Protein AF-A0A520KF64-F1 (afdb_monomer)

Secondary structure (DSSP, 8-state):
-PPPHHHHHHHHHHHHHHHHHHHHHHHTTGGGG--HHHHHHHHHHHHHHHHHHHHHHHT-TTHHHHHHHHHHHHHHHHHHH-TTS-HHHHHHHHHHHHHHHHHHIIIIIHHHTT---

Sequence (117 aa):
MKRPRELYLIILLQVIFVVYDLFNPFLLGRYIYYTEWDFLMAYLLAFLDFILIIGFLRGSRWAWFFGIVYSGINIINYVFSYISNPILLYLILFIMRLIVILWLRGESVRRYFQIIP

Solvent-accessible surface area (backbone atoms only — not comparable to full-atom values): 6721 Å² total; per-residue (Å²): 133,83,78,62,70,63,57,54,51,56,52,50,51,49,53,53,51,52,53,46,60,72,44,42,39,63,77,70,66,49,49,83,82,54,53,74,66,55,52,51,51,52,52,53,50,52,52,54,49,51,54,36,51,51,24,59,76,67,64,42,8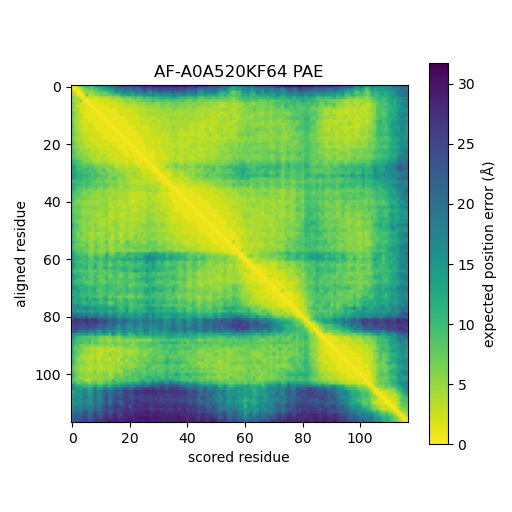6,58,28,50,59,55,44,52,55,49,45,50,52,49,50,50,52,46,59,75,72,34,92,83,63,67,69,64,60,55,51,50,53,45,52,53,47,48,51,52,36,54,60,48,38,67,57,55,44,44,66,68,6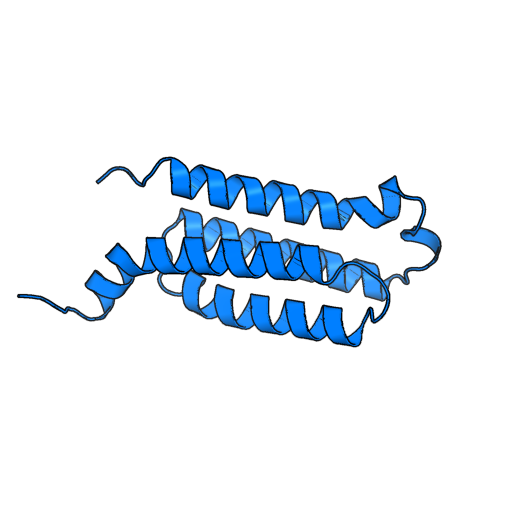5,61,75,69,132

Nearest PDB structures (foldseek):
  6zif-assembly1_C  TM=5.638E-01  e=2.725E+00  Methylocystis sp. ATCC 49242
  3lmf-assembly1_A  TM=6.154E-01  e=4.121E+00  Nitrosospira multiformis ATCC 25196
  5fig-assembly2_F-2  TM=5.442E-01  e=1.998E+00  Bacillus subtilis
  5fig-assembly1_C  TM=5.260E-01  e=2.588E+00  Bacillus subtilis
  8r4m-assembly1_B  TM=4.458E-01  e=4.570E+00  Methylosinus trichosporium OB3b

Structure (mmCIF, N/CA/C/O backbone):
data_AF-A0A520KF64-F1
#
_entry.id   AF-A0A520KF64-F1
#
loop_
_atom_site.group_PDB
_atom_site.id
_atom_site.type_symbol
_atom_site.label_atom_id
_atom_site.label_alt_id
_atom_site.label_comp_id
_atom_site.label_asym_id
_atom_site.label_entity_id
_atom_site.label_seq_id
_atom_site.pdbx_PDB_ins_code
_atom_site.Cartn_x
_atom_site.Cartn_y
_atom_site.Cartn_z
_atom_site.occupancy
_atom_site.B_iso_or_equiv
_atom_site.auth_seq_id
_atom_site.auth_comp_id
_atom_site.auth_asym_id
_atom_site.auth_atom_id
_atom_site.pdbx_PDB_model_num
ATOM 1 N N . MET A 1 1 ? -21.956 -0.788 15.961 1.00 48.75 1 MET A N 1
ATOM 2 C CA . MET A 1 1 ? -21.693 0.561 15.411 1.00 48.75 1 MET A CA 1
ATOM 3 C C . MET A 1 1 ? -21.308 0.438 13.940 1.00 48.75 1 MET A C 1
ATOM 5 O O . MET A 1 1 ? -20.581 -0.489 13.601 1.00 48.75 1 MET A O 1
ATOM 9 N N . LYS A 1 2 ? -21.835 1.300 13.056 1.00 55.16 2 LYS A N 1
ATOM 10 C CA . LYS A 1 2 ? -21.433 1.342 11.637 1.00 55.16 2 LYS A CA 1
ATOM 11 C C . LYS A 1 2 ? -20.009 1.897 11.558 1.00 55.16 2 LYS A C 1
ATOM 13 O O . LYS A 1 2 ? -19.727 2.902 12.199 1.00 55.16 2 LYS A O 1
ATOM 18 N N . ARG A 1 3 ? -19.120 1.243 10.806 1.00 63.34 3 ARG A N 1
ATOM 19 C CA . ARG A 1 3 ? -17.761 1.762 10.602 1.00 63.34 3 ARG A CA 1
ATOM 20 C C . ARG A 1 3 ? -17.815 3.099 9.845 1.00 63.34 3 ARG A C 1
ATOM 22 O O . ARG A 1 3 ? -18.669 3.222 8.962 1.00 63.34 3 ARG A O 1
ATOM 29 N N . PRO A 1 4 ? -16.934 4.059 10.172 1.00 71.25 4 PRO A N 1
ATOM 30 C CA . PRO A 1 4 ? -16.891 5.363 9.513 1.00 71.25 4 PRO A CA 1
ATOM 31 C C . PRO A 1 4 ? -16.725 5.195 7.997 1.00 71.25 4 PRO A C 1
ATOM 33 O O . PRO A 1 4 ? -15.934 4.364 7.542 1.00 71.25 4 PRO A O 1
ATOM 36 N N . ARG A 1 5 ? -17.500 5.947 7.204 1.00 77.50 5 ARG A N 1
ATOM 37 C CA . ARG A 1 5 ? -17.453 5.898 5.726 1.00 77.50 5 ARG A CA 1
ATOM 38 C C . ARG A 1 5 ? -16.065 6.273 5.209 1.00 77.50 5 ARG A C 1
ATOM 40 O O . ARG A 1 5 ? -15.604 5.754 4.198 1.00 77.50 5 ARG A O 1
ATOM 47 N N . GLU A 1 6 ? -15.387 7.118 5.963 1.00 78.19 6 GLU A N 1
ATOM 48 C CA . GLU A 1 6 ? -14.044 7.604 5.728 1.00 78.19 6 GLU A CA 1
ATOM 49 C C . GLU A 1 6 ? -13.020 6.457 5.774 1.00 78.19 6 GLU A C 1
ATOM 51 O O . GLU A 1 6 ? -12.097 6.432 4.966 1.00 78.19 6 GLU A O 1
ATOM 56 N N . LEU A 1 7 ? -13.198 5.451 6.645 1.00 75.31 7 LEU A N 1
ATOM 57 C CA . LEU A 1 7 ? -12.300 4.287 6.712 1.00 75.31 7 LEU A CA 1
ATOM 58 C C . LEU A 1 7 ? -12.350 3.479 5.413 1.00 75.31 7 LEU A C 1
ATOM 60 O O . LEU A 1 7 ? -11.312 3.070 4.899 1.00 75.31 7 LEU A O 1
ATOM 64 N N . TYR A 1 8 ? -13.549 3.278 4.864 1.00 78.50 8 TYR A N 1
ATOM 65 C CA . TYR A 1 8 ? -13.711 2.597 3.581 1.00 78.50 8 TYR A CA 1
ATOM 66 C C . TYR A 1 8 ? -13.096 3.392 2.434 1.00 78.50 8 TYR A C 1
ATOM 68 O O . TYR A 1 8 ? -12.479 2.791 1.561 1.00 78.50 8 TYR A O 1
ATOM 76 N N . LEU A 1 9 ? -13.209 4.723 2.460 1.00 82.75 9 LEU A N 1
ATOM 77 C CA . LEU A 1 9 ? -12.576 5.589 1.468 1.00 82.75 9 LEU A CA 1
ATOM 78 C C . LEU A 1 9 ? -11.047 5.451 1.501 1.00 82.75 9 LEU A C 1
ATOM 80 O O . LEU A 1 9 ? -10.427 5.269 0.458 1.00 82.75 9 LEU A O 1
ATOM 84 N N . ILE A 1 10 ? -10.438 5.471 2.690 1.00 81.88 10 ILE A N 1
ATOM 85 C CA . ILE A 1 10 ? -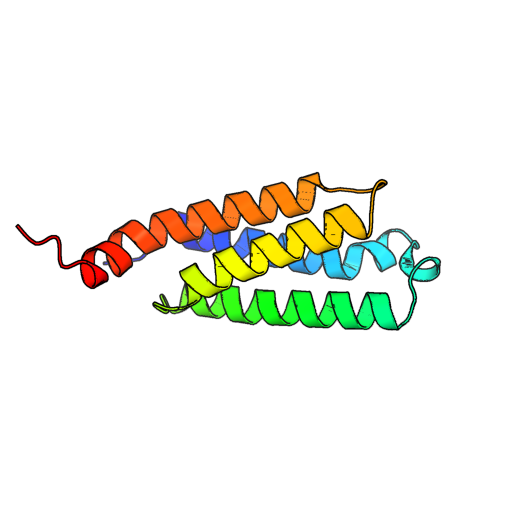8.983 5.319 2.836 1.00 81.88 10 ILE A CA 1
ATOM 86 C C . ILE A 1 10 ? -8.522 3.926 2.391 1.00 81.88 10 ILE A C 1
ATOM 88 O O . ILE A 1 10 ? -7.484 3.805 1.741 1.00 81.88 10 ILE A O 1
ATOM 92 N N . ILE A 1 11 ? -9.284 2.874 2.704 1.00 79.69 11 ILE A N 1
ATOM 93 C CA . ILE A 1 11 ? -8.982 1.515 2.237 1.00 79.69 11 ILE A CA 1
ATOM 94 C C . ILE A 1 11 ? -9.111 1.422 0.708 1.00 79.69 11 ILE A C 1
ATOM 96 O O . ILE A 1 11 ? -8.246 0.841 0.059 1.00 79.69 11 ILE A O 1
ATOM 100 N N . LEU A 1 12 ? -10.146 2.025 0.118 1.00 83.81 12 LEU A N 1
ATOM 101 C CA . LEU A 1 12 ? -10.347 2.046 -1.333 1.00 83.81 12 LEU A CA 1
ATOM 102 C C . LEU A 1 12 ? -9.199 2.762 -2.054 1.00 83.81 12 LEU A C 1
ATOM 104 O O . LEU A 1 12 ? -8.688 2.261 -3.051 1.00 83.81 12 LEU A O 1
ATOM 108 N N . LEU A 1 13 ? -8.760 3.905 -1.529 1.00 84.62 13 LEU A N 1
ATOM 109 C CA . LEU A 1 13 ? -7.621 4.636 -2.076 1.00 84.62 13 LEU A CA 1
ATOM 110 C C . LEU A 1 13 ? -6.332 3.800 -2.027 1.00 84.62 13 LEU A C 1
ATOM 112 O O . LEU A 1 13 ? -5.567 3.824 -2.985 1.00 84.62 13 LEU A O 1
ATOM 116 N N . GLN A 1 14 ? -6.109 3.006 -0.972 1.00 81.25 14 GLN A N 1
ATOM 117 C CA . GLN A 1 14 ? -4.964 2.086 -0.921 1.00 81.25 14 GLN A CA 1
ATOM 118 C C . GLN A 1 14 ? -5.022 1.035 -2.031 1.00 81.25 14 GLN A C 1
ATOM 120 O O . GLN A 1 14 ? -4.003 0.781 -2.663 1.00 81.25 14 GLN A O 1
ATOM 125 N N . VAL A 1 15 ? -6.203 0.467 -2.311 1.00 83.00 15 VAL A N 1
ATOM 126 C CA . VAL A 1 15 ? -6.383 -0.466 -3.437 1.00 83.00 15 VAL A CA 1
ATOM 127 C C . VAL A 1 15 ? -6.017 0.211 -4.756 1.00 83.00 15 VAL A C 1
ATOM 129 O O . VAL A 1 15 ? -5.264 -0.357 -5.540 1.00 83.00 15 VAL A O 1
ATOM 132 N N . ILE A 1 16 ? -6.503 1.435 -4.989 1.00 86.25 16 ILE A N 1
ATOM 133 C CA . ILE A 1 16 ? -6.213 2.193 -6.216 1.00 86.25 16 ILE A CA 1
ATOM 134 C C . ILE A 1 16 ? -4.707 2.420 -6.374 1.00 86.25 16 ILE A C 1
ATOM 136 O O . ILE A 1 16 ? -4.177 2.204 -7.460 1.00 86.25 16 ILE A O 1
ATOM 140 N N . PHE A 1 17 ? -4.009 2.812 -5.307 1.00 82.00 17 PHE A N 1
ATOM 141 C CA . PHE A 1 17 ? -2.565 3.041 -5.354 1.00 82.00 17 PHE A CA 1
ATOM 142 C C . PHE A 1 17 ? -1.763 1.758 -5.588 1.00 82.00 17 PHE A C 1
ATOM 144 O O . PHE A 1 17 ? -0.840 1.784 -6.394 1.00 82.00 17 PHE A O 1
ATOM 151 N N . VAL A 1 18 ? -2.126 0.643 -4.945 1.00 80.00 18 VAL A N 1
ATOM 152 C CA . VAL A 1 18 ? -1.468 -0.660 -5.167 1.00 80.00 18 VAL A CA 1
ATOM 153 C C . VAL A 1 18 ? -1.669 -1.129 -6.609 1.00 80.00 18 VAL A C 1
ATOM 155 O O . VAL A 1 18 ? -0.722 -1.567 -7.253 1.00 80.00 18 VAL A O 1
ATOM 158 N N . VAL A 1 19 ? -2.886 -0.993 -7.145 1.00 84.62 19 VAL A N 1
ATOM 159 C CA . VAL A 1 19 ? -3.176 -1.324 -8.549 1.00 84.62 19 VAL A CA 1
ATOM 160 C C . VAL A 1 19 ? -2.387 -0.414 -9.486 1.00 84.62 19 VAL A C 1
ATOM 162 O O . VAL A 1 19 ? -1.752 -0.903 -10.414 1.00 84.62 19 VAL A O 1
ATOM 165 N N . TYR A 1 20 ? -2.390 0.898 -9.244 1.00 83.88 20 TYR A N 1
ATOM 166 C CA . TYR A 1 20 ? -1.619 1.841 -10.048 1.00 83.88 20 TYR A CA 1
ATOM 167 C C . TYR A 1 20 ? -0.136 1.472 -10.077 1.00 83.88 20 TYR A C 1
ATOM 169 O O . TYR A 1 20 ? 0.442 1.432 -11.158 1.00 83.88 20 TYR A O 1
ATOM 177 N N . ASP A 1 21 ? 0.458 1.160 -8.926 1.00 78.31 21 ASP A N 1
ATOM 178 C CA . ASP A 1 21 ? 1.870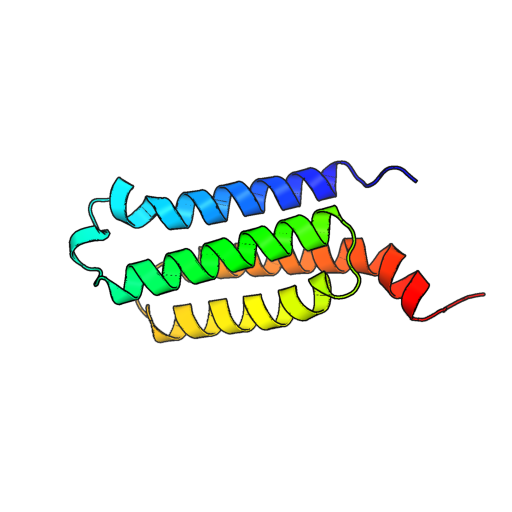 0.791 -8.826 1.00 78.31 21 ASP A CA 1
ATOM 179 C C . ASP A 1 21 ? 2.200 -0.467 -9.641 1.00 78.31 21 ASP A C 1
ATOM 181 O O . ASP A 1 21 ? 3.168 -0.486 -10.398 1.00 78.31 21 ASP A O 1
ATOM 185 N N . LEU A 1 22 ? 1.322 -1.474 -9.587 1.00 80.62 22 LEU A N 1
ATOM 186 C CA . LEU A 1 22 ? 1.453 -2.714 -10.356 1.00 80.62 22 LEU A CA 1
ATOM 187 C C . LEU A 1 22 ? 1.486 -2.471 -11.871 1.00 80.62 22 LEU A C 1
ATOM 189 O O . LEU A 1 22 ? 2.224 -3.128 -12.604 1.00 80.62 22 LEU A O 1
ATOM 193 N N . PHE A 1 23 ? 0.660 -1.535 -12.347 1.00 84.06 23 PHE A N 1
ATOM 194 C CA . PHE A 1 23 ? 0.509 -1.247 -13.772 1.00 84.06 23 PHE A CA 1
ATOM 195 C C . PHE A 1 23 ? 1.426 -0.123 -14.268 1.00 84.06 23 PHE A C 1
ATOM 197 O O . PHE A 1 23 ? 1.632 -0.000 -15.475 1.00 84.06 23 PHE A O 1
ATOM 204 N N . ASN A 1 24 ? 2.011 0.678 -13.376 1.00 82.12 24 ASN A N 1
ATOM 205 C CA . ASN A 1 24 ? 2.838 1.833 -13.723 1.00 82.12 24 ASN A CA 1
ATOM 206 C C . ASN A 1 24 ? 3.997 1.481 -14.684 1.00 82.12 24 ASN A C 1
ATOM 208 O O . ASN A 1 24 ? 4.110 2.148 -15.721 1.00 82.12 24 ASN A O 1
ATOM 212 N N . PRO A 1 25 ? 4.784 0.404 -14.462 1.00 79.00 25 PRO A N 1
ATOM 213 C CA . PRO A 1 25 ? 5.847 0.013 -15.390 1.00 79.00 25 PRO A CA 1
ATOM 214 C C . PRO A 1 25 ? 5.350 -0.261 -16.815 1.00 79.00 25 PRO A C 1
ATOM 216 O O . PRO A 1 25 ? 6.058 0.028 -17.780 1.00 79.00 25 PRO A O 1
ATOM 219 N N . PHE A 1 26 ? 4.129 -0.780 -16.964 1.00 84.56 26 PHE A N 1
ATOM 220 C CA . PHE A 1 26 ? 3.516 -1.067 -18.262 1.00 84.56 26 PHE A CA 1
ATOM 221 C C . PHE A 1 26 ? 2.968 0.203 -18.917 1.00 84.56 26 PHE A C 1
ATOM 223 O O . PHE A 1 26 ? 3.234 0.452 -20.090 1.00 84.56 26 PHE A O 1
ATOM 230 N N . LEU A 1 27 ? 2.266 1.042 -18.148 1.00 84.94 27 LEU A N 1
ATOM 231 C CA . LEU A 1 27 ? 1.679 2.299 -18.625 1.00 84.94 27 LEU A CA 1
ATOM 232 C C . LEU A 1 27 ? 2.739 3.290 -19.121 1.00 84.94 27 LEU A C 1
ATOM 234 O O . LEU A 1 27 ? 2.495 4.025 -20.075 1.00 84.94 27 LEU A O 1
ATOM 238 N N . LEU A 1 28 ? 3.913 3.309 -18.484 1.00 83.44 28 LEU A N 1
ATOM 239 C CA . LEU A 1 28 ? 5.023 4.191 -18.851 1.00 83.44 28 LEU A CA 1
ATOM 240 C C . LEU A 1 28 ? 6.040 3.542 -19.801 1.00 83.44 28 LEU A C 1
ATOM 242 O O . LEU A 1 28 ? 7.065 4.158 -20.091 1.00 83.44 28 LEU A O 1
ATOM 246 N N . GLY A 1 29 ? 5.812 2.299 -20.243 1.00 79.69 29 GLY A N 1
ATOM 247 C CA . GLY A 1 29 ? 6.755 1.561 -21.093 1.00 79.69 29 GLY A CA 1
ATOM 248 C C . GLY A 1 29 ? 8.102 1.259 -20.422 1.00 79.69 29 GLY A C 1
ATOM 249 O O . GLY A 1 29 ? 9.072 0.937 -21.100 1.00 79.69 29 GLY A O 1
ATOM 250 N N . ARG A 1 30 ? 8.185 1.370 -19.090 1.00 80.56 30 ARG A N 1
ATOM 251 C CA . ARG A 1 30 ? 9.411 1.149 -18.307 1.00 80.56 30 ARG A CA 1
ATOM 252 C C . ARG A 1 30 ? 9.660 -0.321 -17.982 1.00 80.56 30 ARG A C 1
ATOM 254 O O . ARG A 1 30 ? 10.740 -0.634 -17.501 1.00 80.56 30 ARG A O 1
ATOM 261 N N . TYR A 1 31 ? 8.706 -1.211 -18.258 1.00 78.81 31 TYR A N 1
ATOM 262 C CA . TYR A 1 31 ? 8.795 -2.654 -17.997 1.00 78.81 31 TYR A CA 1
ATOM 263 C C . TYR A 1 31 ? 10.072 -3.309 -18.560 1.00 78.81 31 TYR A C 1
ATOM 265 O O . TYR A 1 31 ? 10.552 -4.281 -17.993 1.00 78.81 31 TYR A O 1
ATOM 273 N N . ILE A 1 32 ? 10.656 -2.746 -19.624 1.00 81.94 32 ILE A N 1
ATOM 274 C CA . ILE A 1 32 ? 11.918 -3.200 -20.234 1.00 81.94 32 ILE A CA 1
ATOM 275 C C . ILE A 1 32 ? 13.139 -3.104 -19.307 1.00 81.94 32 ILE A C 1
ATOM 277 O O . ILE A 1 32 ? 14.141 -3.767 -19.553 1.00 81.94 32 ILE A O 1
ATOM 281 N N . TYR A 1 33 ? 13.073 -2.273 -18.265 1.00 79.31 33 TYR A N 1
ATOM 282 C CA . TYR A 1 33 ? 14.151 -2.095 -17.290 1.00 79.31 33 TYR A CA 1
ATOM 283 C C . TYR A 1 33 ? 14.031 -3.033 -16.082 1.00 79.31 33 TYR A C 1
ATOM 285 O O . TYR A 1 33 ? 14.868 -2.966 -15.187 1.00 79.31 33 TYR A O 1
ATOM 293 N N . TYR A 1 34 ? 12.997 -3.877 -16.042 1.00 79.00 34 TYR A N 1
ATOM 294 C CA . TYR A 1 34 ? 12.713 -4.783 -14.933 1.00 79.00 34 TYR A CA 1
ATOM 295 C C . TYR A 1 34 ? 12.984 -6.229 -15.345 1.00 79.00 34 TYR A C 1
ATOM 297 O O . TYR A 1 34 ? 12.705 -6.644 -16.470 1.00 79.00 34 TYR A O 1
ATOM 305 N N . THR A 1 35 ? 13.514 -7.007 -14.411 1.00 84.12 35 THR A N 1
ATOM 306 C CA . THR A 1 35 ? 13.725 -8.446 -14.555 1.00 84.12 35 THR A CA 1
ATOM 307 C C . THR A 1 35 ? 12.494 -9.238 -14.112 1.00 84.12 35 THR A C 1
ATOM 309 O O . THR A 1 35 ? 11.611 -8.731 -13.419 1.00 84.12 35 THR A O 1
ATOM 312 N N . GLU A 1 36 ? 12.442 -10.523 -14.468 1.00 80.50 36 GLU A N 1
ATOM 313 C CA . GLU A 1 36 ? 11.390 -11.443 -14.009 1.00 80.50 36 GLU A CA 1
ATOM 314 C C . GLU A 1 36 ? 11.283 -11.495 -12.475 1.00 80.50 36 GLU A C 1
ATOM 316 O O . GLU A 1 36 ? 10.183 -11.576 -11.928 1.00 80.50 36 GLU A O 1
ATOM 321 N N . TRP A 1 37 ? 12.418 -11.388 -11.777 1.00 76.38 37 TRP A N 1
ATOM 322 C CA . TRP A 1 37 ? 12.473 -11.366 -10.316 1.00 76.38 37 TRP A CA 1
ATOM 323 C C . TRP A 1 37 ? 11.868 -10.094 -9.721 1.00 76.38 37 TRP A C 1
ATOM 325 O O . TRP A 1 37 ? 11.200 -10.172 -8.689 1.00 76.38 37 TRP A O 1
ATOM 335 N N . ASP A 1 38 ? 12.032 -8.951 -10.391 1.00 76.31 38 ASP A N 1
ATOM 336 C CA . ASP A 1 38 ? 11.422 -7.688 -9.966 1.00 76.31 38 ASP A CA 1
ATOM 337 C C . ASP A 1 38 ? 9.894 -7.769 -10.058 1.00 76.31 38 ASP A C 1
ATOM 339 O O . ASP A 1 38 ? 9.188 -7.389 -9.123 1.00 76.31 38 ASP A O 1
ATOM 343 N N . PHE A 1 39 ? 9.373 -8.349 -11.146 1.00 77.62 39 PHE A N 1
ATOM 344 C CA . PHE A 1 39 ? 7.937 -8.590 -11.297 1.00 77.62 39 PHE A CA 1
ATOM 345 C C . PHE A 1 39 ? 7.407 -9.593 -10.274 1.00 77.62 39 PHE A C 1
ATOM 347 O O . PHE A 1 39 ? 6.366 -9.348 -9.665 1.00 77.62 39 PHE A O 1
ATOM 354 N N . LEU A 1 40 ? 8.117 -10.701 -10.043 1.00 80.19 40 LEU A N 1
ATOM 355 C CA . LEU A 1 40 ? 7.718 -11.696 -9.047 1.00 80.19 40 LEU A CA 1
ATOM 356 C C . LEU A 1 40 ? 7.621 -11.076 -7.648 1.00 80.19 40 LEU A C 1
ATOM 358 O O . LEU A 1 40 ? 6.636 -11.302 -6.941 1.00 80.19 40 LEU A O 1
ATOM 362 N N . MET A 1 41 ? 8.615 -10.272 -7.264 1.00 76.25 41 MET A N 1
ATOM 363 C CA . MET A 1 41 ? 8.618 -9.588 -5.976 1.00 76.25 41 MET A CA 1
ATOM 364 C C . MET A 1 41 ? 7.490 -8.551 -5.895 1.00 76.25 41 MET A C 1
ATOM 366 O O . MET A 1 41 ? 6.756 -8.535 -4.908 1.00 76.25 41 MET A O 1
ATOM 370 N N . ALA A 1 42 ? 7.278 -7.747 -6.942 1.00 74.50 42 ALA A N 1
ATOM 371 C CA . ALA A 1 42 ? 6.182 -6.779 -6.996 1.00 74.50 42 ALA A CA 1
ATOM 372 C C . ALA A 1 42 ? 4.799 -7.449 -6.870 1.00 74.50 42 ALA A C 1
ATOM 374 O O . ALA A 1 42 ? 3.950 -6.977 -6.112 1.00 74.50 42 ALA A O 1
ATOM 375 N N . TYR A 1 43 ? 4.573 -8.583 -7.543 1.00 78.75 43 TYR A N 1
ATOM 376 C CA . TYR A 1 43 ? 3.319 -9.337 -7.438 1.00 78.75 43 TYR A CA 1
ATOM 377 C C . TYR A 1 43 ? 3.123 -9.969 -6.058 1.00 78.75 43 TYR A C 1
ATOM 379 O O . TYR A 1 43 ? 2.011 -9.940 -5.525 1.00 78.75 43 TYR A O 1
ATOM 387 N N . LEU A 1 44 ? 4.187 -10.506 -5.454 1.00 79.88 44 LEU A N 1
ATOM 388 C CA . LEU A 1 44 ? 4.138 -11.056 -4.100 1.00 79.88 44 LEU A CA 1
ATOM 389 C C . LEU A 1 44 ? 3.784 -9.972 -3.074 1.00 79.88 44 LEU A C 1
ATOM 391 O O . LEU A 1 44 ? 2.934 -10.188 -2.208 1.00 79.88 44 LEU A O 1
ATOM 395 N N . LEU A 1 45 ? 4.398 -8.795 -3.200 1.00 77.25 45 LEU A N 1
ATOM 396 C CA . LEU A 1 45 ? 4.115 -7.637 -2.360 1.00 77.25 45 LEU A CA 1
ATOM 397 C C . LEU A 1 45 ? 2.664 -7.161 -2.554 1.00 77.25 45 LEU A C 1
ATOM 399 O O . LEU A 1 45 ? 1.899 -7.056 -1.593 1.00 77.25 45 LEU A O 1
ATOM 403 N N . ALA A 1 46 ? 2.211 -6.987 -3.794 1.00 75.50 46 ALA A N 1
ATOM 404 C CA . ALA A 1 46 ? 0.822 -6.618 -4.058 1.00 75.50 46 ALA A CA 1
ATOM 405 C C . ALA A 1 46 ? -0.183 -7.635 -3.480 1.00 75.50 46 ALA A C 1
ATOM 407 O O . ALA A 1 46 ? -1.207 -7.251 -2.912 1.00 75.50 46 ALA A O 1
ATOM 408 N N . PHE A 1 47 ? 0.111 -8.935 -3.557 1.00 80.12 47 PHE A N 1
ATOM 409 C CA . PHE A 1 47 ? -0.727 -9.978 -2.966 1.00 80.12 47 PHE A CA 1
ATOM 410 C C . PHE A 1 47 ? -0.807 -9.877 -1.434 1.00 80.12 47 PHE A C 1
ATOM 412 O O . PHE A 1 47 ? -1.898 -9.956 -0.858 1.00 80.12 47 PHE A O 1
ATOM 419 N N . LEU A 1 48 ? 0.326 -9.651 -0.765 1.00 80.56 48 LEU A N 1
ATOM 420 C CA . LEU A 1 48 ? 0.370 -9.426 0.682 1.00 80.56 48 LEU A CA 1
ATOM 421 C C . LEU A 1 48 ? -0.408 -8.162 1.083 1.00 80.56 48 LEU A C 1
ATOM 423 O O . LEU A 1 48 ? -1.103 -8.161 2.104 1.00 80.56 48 LEU A O 1
ATOM 427 N N . ASP A 1 49 ? -0.385 -7.129 0.241 1.00 75.88 49 ASP A N 1
ATOM 428 C CA . ASP A 1 49 ? -1.196 -5.925 0.415 1.00 75.88 49 ASP A CA 1
ATOM 429 C C . ASP A 1 49 ? -2.693 -6.185 0.316 1.00 75.88 49 ASP A C 1
ATOM 431 O O . ASP A 1 49 ? -3.459 -5.705 1.157 1.00 75.88 49 ASP A O 1
ATOM 435 N N . PHE A 1 50 ? -3.126 -7.006 -0.637 1.00 78.06 50 PHE A N 1
ATOM 436 C CA . PHE A 1 50 ? -4.521 -7.433 -0.714 1.00 78.06 50 PHE A CA 1
ATOM 437 C C . PHE A 1 50 ? -4.956 -8.209 0.534 1.00 78.06 50 PHE A C 1
ATOM 439 O O . PHE A 1 50 ? -6.035 -7.945 1.075 1.00 78.06 50 PHE A O 1
ATOM 446 N N . ILE A 1 51 ? -4.117 -9.117 1.046 1.00 79.81 51 ILE A N 1
ATOM 447 C CA . ILE A 1 51 ? -4.395 -9.845 2.297 1.00 79.81 51 ILE A CA 1
ATOM 448 C C . ILE A 1 51 ? -4.547 -8.868 3.470 1.00 79.81 51 ILE A C 1
ATOM 450 O O . ILE A 1 51 ? -5.482 -8.996 4.269 1.00 79.81 51 ILE A O 1
ATOM 454 N N . LEU A 1 52 ? -3.669 -7.868 3.567 1.00 78.38 52 LEU A N 1
ATOM 455 C CA . LEU A 1 52 ? -3.716 -6.843 4.609 1.00 78.38 52 LEU A CA 1
ATOM 456 C C . LEU A 1 52 ? -4.973 -5.979 4.532 1.00 78.38 52 LEU A C 1
ATOM 458 O O . LEU A 1 52 ? -5.637 -5.772 5.549 1.00 78.38 52 LEU A O 1
ATOM 462 N N . ILE A 1 53 ? -5.344 -5.539 3.332 1.00 75.31 53 ILE A N 1
ATOM 463 C CA . ILE A 1 53 ? -6.567 -4.775 3.068 1.00 75.31 53 ILE A CA 1
ATOM 464 C C . ILE A 1 53 ? -7.807 -5.570 3.498 1.00 75.31 53 ILE A C 1
ATOM 466 O O . ILE A 1 53 ? -8.666 -5.042 4.209 1.00 75.31 53 ILE A O 1
ATOM 470 N N . ILE A 1 54 ? -7.879 -6.862 3.159 1.00 78.00 54 ILE A N 1
ATOM 471 C CA . ILE A 1 54 ? -8.951 -7.755 3.625 1.00 78.00 54 ILE A CA 1
ATOM 472 C C . ILE A 1 54 ? -8.921 -7.880 5.154 1.00 78.00 54 ILE A C 1
ATOM 474 O O . ILE A 1 54 ? -9.970 -7.844 5.802 1.00 78.00 54 ILE A O 1
ATOM 478 N N . GLY A 1 55 ? -7.733 -7.984 5.750 1.00 73.94 55 GLY A N 1
ATOM 479 C CA . GLY A 1 55 ? -7.536 -7.998 7.197 1.00 73.94 55 GLY A CA 1
ATOM 480 C C . GLY A 1 55 ? -8.094 -6.749 7.885 1.00 73.94 55 GLY A C 1
ATOM 481 O O . GLY A 1 55 ? -8.821 -6.871 8.877 1.00 73.94 55 GLY A O 1
ATOM 482 N N . PHE A 1 56 ? -7.839 -5.563 7.328 1.00 72.81 56 PHE A N 1
ATOM 483 C CA . PHE A 1 56 ? -8.392 -4.291 7.802 1.00 72.81 56 PHE A CA 1
ATOM 484 C C . PHE A 1 56 ? -9.913 -4.225 7.626 1.00 72.81 56 PHE A C 1
ATOM 486 O O . PHE A 1 56 ? -10.629 -3.854 8.559 1.00 72.81 56 PHE A O 1
ATOM 493 N N . LEU A 1 57 ? -10.438 -4.682 6.485 1.00 70.69 57 LEU A N 1
ATOM 494 C CA . LEU A 1 57 ? -11.880 -4.787 6.238 1.00 70.69 57 LEU A CA 1
ATOM 495 C C . LEU A 1 57 ? -12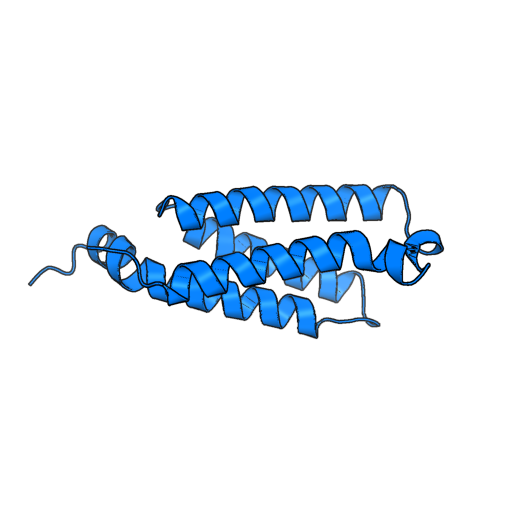.571 -5.805 7.150 1.00 70.69 57 LEU A C 1
ATOM 497 O O . LEU A 1 57 ? -13.745 -5.646 7.476 1.00 70.69 57 LEU A O 1
ATOM 501 N N . ARG A 1 58 ? -11.881 -6.830 7.637 1.00 72.44 58 ARG A N 1
ATOM 502 C CA . ARG A 1 58 ? -12.447 -7.770 8.616 1.00 72.44 58 ARG A CA 1
ATOM 503 C C . ARG A 1 58 ? -12.238 -7.324 10.062 1.00 72.44 58 ARG A C 1
ATOM 505 O O . ARG A 1 58 ? -12.873 -7.875 10.954 1.00 72.44 58 ARG A O 1
ATOM 512 N N . GLY A 1 59 ? -11.429 -6.290 10.299 1.00 66.50 59 GLY A N 1
ATOM 513 C CA . GLY A 1 59 ? -11.067 -5.848 11.647 1.00 66.50 59 GLY A CA 1
ATOM 514 C C . GLY A 1 59 ? -10.215 -6.884 12.386 1.00 66.50 59 GLY A C 1
ATOM 515 O O . GLY A 1 59 ? -10.336 -7.030 13.601 1.00 66.50 59 GLY A O 1
ATOM 516 N N . SER A 1 60 ? -9.397 -7.647 11.653 1.00 71.50 60 SER A N 1
ATOM 517 C CA . SER A 1 60 ? -8.538 -8.677 12.236 1.00 71.50 60 SER A CA 1
ATOM 518 C C . SER A 1 60 ? -7.515 -8.055 13.187 1.00 71.50 60 SER A C 1
ATOM 520 O O . SER A 1 60 ? -6.811 -7.108 12.836 1.00 71.50 60 SER A O 1
ATOM 522 N N . ARG A 1 61 ? -7.393 -8.639 14.386 1.00 68.12 61 ARG A N 1
ATOM 523 C CA . ARG A 1 61 ? -6.458 -8.192 15.433 1.00 68.12 61 ARG A CA 1
ATOM 524 C C . ARG A 1 61 ? -4.997 -8.270 15.010 1.00 68.12 61 ARG A C 1
ATOM 526 O O . ARG A 1 61 ? -4.186 -7.571 15.586 1.00 68.12 61 ARG A O 1
ATOM 533 N N . TRP A 1 62 ? -4.660 -9.098 14.031 1.00 69.56 62 TRP A N 1
ATOM 534 C CA . TRP A 1 62 ? -3.283 -9.250 13.561 1.00 69.56 62 TRP A CA 1
ATOM 535 C C . TRP A 1 62 ? -2.973 -8.348 12.365 1.00 69.56 62 TRP A C 1
ATOM 537 O O . TRP A 1 62 ? -1.811 -8.043 12.117 1.00 69.56 62 TRP A O 1
ATOM 547 N N . ALA A 1 63 ? -3.997 -7.850 11.663 1.00 70.50 63 ALA A N 1
ATOM 548 C CA . ALA A 1 63 ? -3.812 -7.047 10.457 1.00 70.50 63 ALA A CA 1
ATOM 549 C C . ALA A 1 63 ? -3.057 -5.737 10.720 1.00 70.50 63 ALA A C 1
ATOM 551 O O . ALA A 1 63 ? -2.297 -5.298 9.866 1.00 70.50 63 ALA A O 1
ATOM 552 N N . TRP A 1 64 ? -3.201 -5.127 11.904 1.00 68.75 64 TRP A N 1
ATOM 553 C CA . TRP A 1 64 ? -2.427 -3.928 12.240 1.00 68.75 64 TRP A CA 1
ATOM 554 C C . TRP A 1 64 ? -0.941 -4.237 12.447 1.00 68.75 64 TRP A C 1
ATOM 556 O O . TRP A 1 64 ? -0.104 -3.518 11.914 1.00 68.75 64 TRP A O 1
ATOM 566 N N . PHE A 1 65 ? -0.609 -5.314 13.166 1.00 69.81 65 PHE A N 1
ATOM 567 C CA . PHE A 1 65 ? 0.779 -5.687 13.443 1.00 69.81 65 PHE A CA 1
ATOM 568 C C . PHE A 1 65 ? 1.492 -6.105 12.156 1.00 69.81 65 PHE A C 1
ATOM 570 O O . PHE A 1 65 ? 2.528 -5.539 11.812 1.00 69.81 65 PHE A O 1
ATOM 577 N N . PHE A 1 66 ? 0.875 -7.013 11.391 1.00 73.88 66 PHE A N 1
ATOM 578 C CA . PHE A 1 66 ? 1.381 -7.395 10.075 1.00 73.88 66 PHE A CA 1
ATOM 579 C C . PHE A 1 66 ? 1.449 -6.194 9.132 1.00 73.88 66 PHE A C 1
ATOM 581 O O . PHE A 1 66 ? 2.414 -6.075 8.390 1.00 73.88 66 PHE A O 1
ATOM 588 N N . GLY A 1 67 ? 0.490 -5.267 9.198 1.00 70.31 67 GLY A N 1
ATOM 589 C CA . GLY A 1 67 ? 0.464 -4.079 8.351 1.00 70.31 67 GLY A CA 1
ATOM 590 C C . GLY A 1 67 ? 1.636 -3.139 8.598 1.00 70.31 67 GLY A C 1
ATOM 591 O O . GLY A 1 67 ? 2.225 -2.654 7.635 1.00 70.31 67 GLY A O 1
ATOM 592 N N . ILE A 1 68 ? 2.015 -2.910 9.858 1.00 68.00 68 ILE A N 1
ATOM 593 C CA . ILE A 1 68 ? 3.181 -2.081 10.207 1.00 68.00 68 ILE A CA 1
ATOM 594 C C . ILE A 1 68 ? 4.469 -2.752 9.737 1.00 68.00 68 ILE A C 1
ATOM 596 O O . ILE A 1 68 ? 5.253 -2.123 9.029 1.00 68.00 68 ILE A O 1
ATOM 600 N N . VAL A 1 69 ? 4.666 -4.022 10.105 1.00 73.69 69 VAL A N 1
ATOM 601 C CA . VAL A 1 69 ? 5.880 -4.779 9.763 1.00 73.69 69 VAL A CA 1
ATOM 602 C C . VAL A 1 69 ? 6.055 -4.839 8.250 1.00 73.69 69 VAL A C 1
ATOM 604 O O . VAL A 1 69 ? 7.111 -4.493 7.728 1.00 73.69 69 VAL A O 1
ATOM 607 N N . TYR A 1 70 ? 4.988 -5.195 7.541 1.00 76.12 70 TYR A N 1
ATOM 608 C CA . TYR A 1 70 ? 4.989 -5.285 6.092 1.00 76.12 70 TYR A CA 1
ATOM 609 C C . TYR A 1 70 ? 5.270 -3.931 5.428 1.00 76.12 70 TYR A C 1
ATOM 611 O O . TYR A 1 70 ? 6.082 -3.853 4.513 1.00 76.12 70 TYR A O 1
ATOM 619 N N . SER A 1 71 ? 4.654 -2.842 5.898 1.00 68.38 71 SER A N 1
ATOM 620 C CA . SER A 1 71 ? 4.889 -1.521 5.299 1.00 68.38 71 SER A CA 1
ATOM 621 C C . SER A 1 71 ? 6.316 -1.025 5.544 1.00 68.38 71 SER A C 1
ATOM 623 O O . SER A 1 71 ? 6.882 -0.365 4.679 1.00 68.38 71 SER A O 1
ATOM 625 N N . GLY A 1 72 ? 6.914 -1.379 6.687 1.00 66.00 72 GLY A N 1
ATOM 626 C CA . GLY A 1 72 ? 8.330 -1.136 6.961 1.00 66.00 72 GLY A CA 1
ATOM 627 C C . GLY A 1 72 ? 9.247 -1.898 6.002 1.00 66.00 72 GLY A C 1
ATOM 628 O O . GLY A 1 72 ? 10.136 -1.291 5.412 1.00 66.00 72 GLY A O 1
ATOM 629 N N . ILE A 1 73 ? 8.988 -3.194 5.783 1.00 72.25 73 ILE A N 1
ATOM 630 C CA . ILE A 1 73 ? 9.718 -4.008 4.793 1.00 72.25 73 ILE A CA 1
ATOM 631 C C . ILE A 1 73 ? 9.579 -3.403 3.395 1.00 72.25 73 ILE A C 1
ATOM 633 O O . ILE A 1 73 ? 10.570 -3.307 2.677 1.00 72.25 73 ILE A O 1
ATOM 637 N N . ASN A 1 74 ? 8.380 -2.943 3.030 1.00 70.00 74 ASN A N 1
ATOM 638 C CA . ASN A 1 74 ? 8.137 -2.340 1.726 1.00 70.00 74 ASN A CA 1
ATOM 639 C C . ASN A 1 74 ? 8.955 -1.050 1.553 1.00 70.00 74 ASN A C 1
ATOM 641 O O . ASN A 1 74 ? 9.707 -0.930 0.594 1.00 70.00 74 ASN A O 1
ATOM 645 N N . ILE A 1 75 ? 8.906 -0.124 2.520 1.00 65.69 75 ILE A N 1
ATOM 646 C CA . ILE A 1 75 ? 9.726 1.101 2.488 1.00 65.69 75 ILE A CA 1
ATOM 647 C C . ILE A 1 75 ? 11.213 0.763 2.359 1.00 65.69 75 ILE A C 1
ATOM 649 O O . ILE A 1 75 ? 11.894 1.357 1.531 1.00 65.69 75 ILE A O 1
ATOM 653 N N . ILE A 1 76 ? 11.716 -0.191 3.147 1.00 66.31 76 ILE A N 1
ATOM 654 C CA . ILE A 1 76 ? 13.123 -0.608 3.113 1.00 66.31 76 ILE A CA 1
ATOM 655 C C . ILE A 1 76 ? 13.484 -1.158 1.728 1.00 66.31 76 ILE A C 1
ATOM 657 O O . ILE A 1 76 ? 14.442 -0.682 1.123 1.00 66.31 76 ILE A O 1
ATOM 661 N N . ASN A 1 77 ? 12.695 -2.095 1.193 1.00 65.69 77 ASN A N 1
ATOM 662 C CA . ASN A 1 77 ? 12.921 -2.663 -0.136 1.00 65.69 77 ASN A CA 1
ATOM 663 C C . ASN A 1 77 ? 12.930 -1.589 -1.225 1.00 65.69 77 ASN A C 1
ATOM 665 O O . ASN A 1 77 ? 13.789 -1.635 -2.100 1.00 65.69 77 ASN A O 1
ATOM 669 N N . TYR A 1 78 ? 12.042 -0.598 -1.159 1.00 61.66 78 TYR A N 1
ATOM 670 C CA . TYR A 1 78 ? 12.008 0.484 -2.143 1.00 61.66 78 TYR A CA 1
ATOM 671 C C . TYR A 1 78 ? 13.142 1.498 -1.974 1.00 61.66 78 TYR A C 1
ATOM 673 O O . TYR A 1 78 ? 13.695 1.948 -2.975 1.00 61.66 78 TYR A O 1
ATOM 681 N N . VAL A 1 79 ? 13.548 1.815 -0.741 1.00 59.84 79 VAL A N 1
ATOM 682 C CA . VAL A 1 79 ? 14.718 2.669 -0.473 1.00 59.84 79 VAL A CA 1
ATOM 683 C C . VAL A 1 79 ? 16.000 2.018 -0.997 1.00 59.84 79 VAL A C 1
ATOM 685 O O . VAL A 1 79 ? 16.824 2.705 -1.595 1.00 59.84 79 VAL A O 1
ATOM 688 N N . PHE A 1 80 ? 16.163 0.703 -0.814 1.00 55.12 80 PHE A N 1
ATOM 689 C CA . PHE A 1 80 ? 17.332 -0.025 -1.315 1.00 55.12 80 PHE A CA 1
ATOM 690 C C . PHE A 1 80 ? 17.270 -0.320 -2.820 1.00 55.12 80 PHE A C 1
ATOM 692 O O . PHE A 1 80 ? 18.314 -0.309 -3.467 1.00 55.12 80 PHE A O 1
ATOM 699 N N . SER A 1 81 ? 16.081 -0.551 -3.388 1.00 56.00 81 SER A N 1
ATOM 700 C CA . SER A 1 81 ? 15.937 -0.894 -4.813 1.00 56.00 81 SER A CA 1
ATOM 701 C C . SER A 1 81 ? 15.920 0.327 -5.737 1.00 56.00 81 SER A C 1
ATOM 703 O O . SER A 1 81 ? 16.291 0.203 -6.900 1.00 56.00 81 SER A O 1
ATOM 705 N N . TYR A 1 82 ? 15.525 1.517 -5.259 1.00 50.78 82 TYR A N 1
ATOM 706 C CA . TYR A 1 82 ? 15.330 2.681 -6.130 1.00 50.78 82 TYR A CA 1
ATOM 707 C C . TYR A 1 82 ? 15.731 4.002 -5.463 1.00 50.78 82 TYR A C 1
ATOM 709 O O . TYR A 1 82 ? 14.902 4.753 -4.953 1.00 50.78 82 TYR A O 1
ATOM 717 N N . ILE A 1 83 ? 17.005 4.378 -5.599 1.00 48.62 83 ILE A N 1
ATOM 718 C CA . ILE A 1 83 ? 17.482 5.750 -5.321 1.00 48.62 83 ILE A CA 1
ATOM 719 C C . ILE A 1 83 ? 16.926 6.774 -6.355 1.00 48.62 83 ILE A C 1
ATOM 721 O O . ILE A 1 83 ? 17.187 7.969 -6.251 1.00 48.62 83 ILE A O 1
ATOM 725 N N . SER A 1 84 ? 16.101 6.362 -7.333 1.00 46.66 84 SER A N 1
ATOM 726 C CA . SER A 1 84 ? 15.703 7.205 -8.477 1.00 46.66 84 SER A CA 1
ATOM 727 C C . SER A 1 84 ? 14.194 7.370 -8.787 1.00 46.66 84 SER A C 1
ATOM 729 O O . SER A 1 84 ? 13.885 8.141 -9.697 1.00 46.66 84 SER A O 1
ATOM 731 N N . ASN A 1 85 ? 13.230 6.734 -8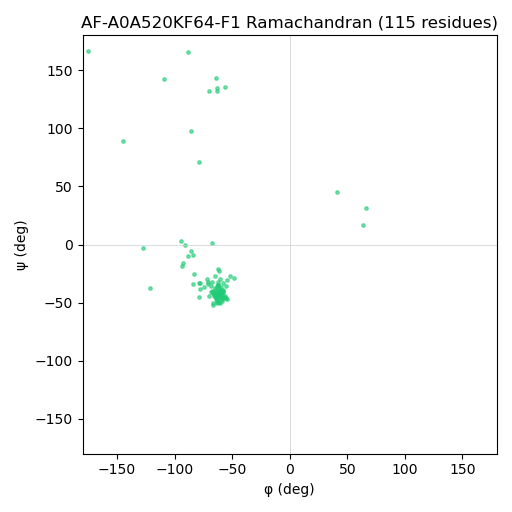.089 1.00 53.72 85 ASN A N 1
ATOM 732 C CA . ASN A 1 85 ? 11.771 7.010 -8.235 1.00 53.72 85 ASN A CA 1
ATOM 733 C C . ASN A 1 85 ? 10.879 6.216 -7.240 1.00 53.72 85 ASN A C 1
ATOM 735 O O . ASN A 1 85 ? 11.322 5.203 -6.715 1.00 53.72 85 ASN A O 1
ATOM 739 N N . PRO A 1 86 ? 9.587 6.576 -7.076 1.00 58.03 86 PRO A N 1
ATOM 740 C CA . PRO A 1 86 ? 9.072 7.621 -6.203 1.00 58.03 86 PRO A CA 1
ATOM 741 C C . PRO A 1 86 ? 8.839 7.097 -4.767 1.00 58.03 86 PRO A C 1
ATOM 743 O O . PRO A 1 86 ? 7.769 6.588 -4.432 1.00 58.03 86 PRO A O 1
ATOM 746 N N . ILE A 1 87 ? 9.801 7.331 -3.869 1.00 64.25 87 ILE A N 1
ATOM 747 C CA . ILE A 1 87 ? 9.677 7.089 -2.412 1.00 64.25 87 ILE A CA 1
ATOM 748 C C . ILE A 1 87 ? 8.375 7.690 -1.835 1.00 64.25 87 ILE A C 1
ATOM 750 O O . ILE A 1 87 ? 7.791 7.164 -0.887 1.00 64.25 87 ILE A O 1
ATOM 754 N N . LEU A 1 88 ? 7.883 8.772 -2.448 1.00 66.44 88 LEU A N 1
ATOM 755 C CA . LEU A 1 88 ? 6.671 9.479 -2.051 1.00 66.44 88 LEU A CA 1
ATOM 756 C C . LEU A 1 88 ? 5.401 8.609 -2.101 1.00 66.44 88 LEU A C 1
ATOM 758 O O . LEU A 1 88 ? 4.581 8.714 -1.193 1.00 66.44 88 LEU A O 1
ATOM 762 N N . LEU A 1 89 ? 5.234 7.738 -3.107 1.00 67.56 89 LEU A N 1
ATOM 763 C CA . LEU A 1 89 ? 4.040 6.884 -3.223 1.00 67.56 89 LEU A CA 1
ATOM 764 C C . LEU A 1 89 ? 3.958 5.893 -2.054 1.00 67.56 89 LEU A C 1
ATOM 766 O O . LEU A 1 89 ? 2.905 5.730 -1.434 1.00 67.56 89 LEU A O 1
ATOM 770 N N . TYR A 1 90 ? 5.090 5.287 -1.698 1.00 66.62 90 TYR A N 1
ATOM 771 C CA . TYR A 1 90 ? 5.179 4.341 -0.587 1.00 66.62 90 TYR A CA 1
ATOM 772 C C . TYR A 1 90 ? 5.051 5.028 0.772 1.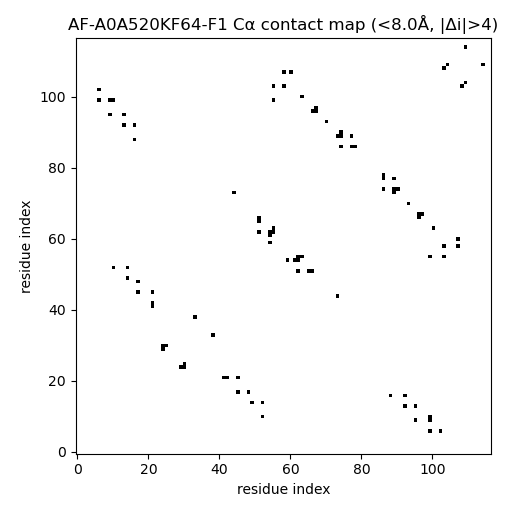00 66.62 90 TYR A C 1
ATOM 774 O O . TYR A 1 90 ? 4.429 4.476 1.680 1.00 66.62 90 TYR A O 1
ATOM 782 N N . LEU A 1 91 ? 5.554 6.260 0.903 1.00 70.12 91 LEU A N 1
ATOM 783 C CA . LEU A 1 91 ? 5.332 7.085 2.089 1.00 70.12 91 LEU A CA 1
ATOM 784 C C . LEU A 1 91 ? 3.841 7.420 2.266 1.00 70.12 91 LEU A C 1
ATOM 786 O O . LEU A 1 91 ? 3.315 7.316 3.374 1.00 70.12 91 LEU A O 1
ATOM 790 N N . ILE A 1 92 ? 3.140 7.761 1.178 1.00 72.31 92 ILE A N 1
ATOM 791 C CA . ILE A 1 92 ? 1.688 7.995 1.187 1.00 72.31 92 ILE A CA 1
ATOM 792 C C . ILE A 1 92 ? 0.951 6.717 1.605 1.00 72.31 92 ILE A C 1
ATOM 794 O O . ILE A 1 92 ? 0.139 6.760 2.530 1.00 72.31 92 ILE A O 1
ATOM 798 N N . LEU A 1 93 ? 1.271 5.568 0.999 1.00 70.88 93 LEU A N 1
ATOM 799 C CA . LEU A 1 93 ? 0.686 4.272 1.363 1.00 70.88 93 LEU A CA 1
ATOM 800 C C . LEU A 1 93 ? 0.926 3.920 2.838 1.00 70.88 93 LEU A C 1
ATOM 802 O O . LEU A 1 93 ? 0.009 3.454 3.519 1.00 70.88 93 LEU A O 1
ATOM 806 N N . PHE A 1 94 ? 2.125 4.185 3.357 1.00 73.25 94 PHE A N 1
ATOM 807 C CA . PHE A 1 94 ? 2.459 3.985 4.764 1.00 73.25 94 PHE A CA 1
ATOM 808 C C . PHE A 1 94 ? 1.627 4.876 5.691 1.00 73.25 94 PHE A C 1
ATOM 810 O O . PHE A 1 94 ? 1.034 4.377 6.647 1.00 73.25 94 PHE A O 1
ATOM 817 N N . ILE A 1 95 ? 1.515 6.173 5.391 1.00 77.12 95 ILE A N 1
ATOM 818 C CA . ILE A 1 95 ? 0.698 7.110 6.176 1.00 77.12 95 ILE A CA 1
ATOM 819 C C . ILE A 1 95 ? -0.774 6.687 6.150 1.00 77.12 95 ILE A C 1
ATOM 821 O O . ILE A 1 95 ? -1.423 6.646 7.194 1.00 77.12 95 ILE A O 1
ATOM 825 N N . MET A 1 96 ? -1.305 6.301 4.989 1.00 74.06 96 MET A N 1
ATOM 826 C CA . MET A 1 96 ? -2.683 5.815 4.868 1.00 74.06 96 MET A CA 1
ATOM 827 C C . MET A 1 96 ? -2.926 4.560 5.710 1.00 74.06 96 MET A C 1
ATOM 829 O O . MET A 1 96 ? -3.964 4.447 6.366 1.00 74.06 96 MET A O 1
ATOM 833 N N . ARG A 1 97 ? -1.959 3.638 5.755 1.00 74.25 97 ARG A N 1
ATOM 834 C CA . ARG A 1 97 ? -2.021 2.459 6.629 1.00 74.25 97 ARG A CA 1
ATOM 835 C C . ARG A 1 97 ? -1.943 2.830 8.094 1.00 74.25 97 ARG A C 1
ATOM 837 O O . ARG A 1 97 ? -2.716 2.284 8.872 1.00 74.25 97 ARG A O 1
ATOM 844 N N . LEU A 1 98 ? -1.088 3.775 8.477 1.00 73.88 98 LEU A N 1
ATOM 845 C CA . LEU A 1 98 ? -1.058 4.295 9.843 1.00 73.88 98 LEU A CA 1
ATOM 846 C C . LEU A 1 98 ? -2.403 4.908 10.236 1.00 73.88 98 LEU A C 1
ATOM 848 O O . LEU A 1 98 ? -2.877 4.629 11.330 1.00 73.88 98 LEU A O 1
ATOM 852 N N . ILE A 1 99 ? -3.061 5.665 9.353 1.00 74.75 99 ILE A N 1
ATOM 853 C CA . ILE A 1 99 ? -4.395 6.223 9.619 1.00 74.75 99 ILE A CA 1
ATOM 854 C C . ILE A 1 99 ? -5.425 5.102 9.806 1.00 74.75 99 ILE A C 1
ATOM 856 O O . ILE A 1 99 ? -6.162 5.112 10.793 1.00 74.75 99 ILE A O 1
ATOM 860 N N . VAL A 1 100 ? -5.442 4.097 8.919 1.00 70.75 100 VAL A N 1
ATOM 861 C CA . VAL A 1 100 ? -6.312 2.914 9.060 1.00 70.75 100 VAL A CA 1
ATOM 862 C C . VAL A 1 100 ? -6.039 2.194 10.375 1.00 70.75 100 VAL A C 1
ATOM 864 O O . VAL A 1 100 ? -6.976 1.854 11.093 1.00 70.75 100 VAL A O 1
ATOM 867 N N . ILE A 1 101 ? -4.771 2.005 10.732 1.00 69.12 101 ILE A N 1
ATOM 868 C CA . ILE A 1 101 ? -4.373 1.373 11.985 1.00 69.12 101 ILE A CA 1
ATOM 869 C C . ILE A 1 101 ? -4.827 2.211 13.172 1.00 69.12 101 ILE A 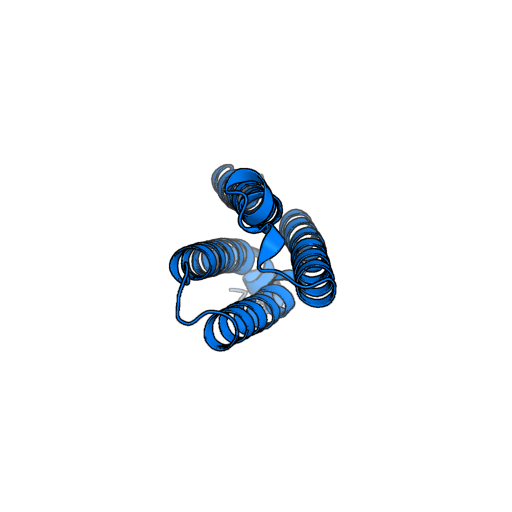C 1
ATOM 871 O O . ILE A 1 101 ? -5.409 1.643 14.079 1.00 69.12 101 ILE A O 1
ATOM 875 N N . LEU A 1 102 ? -4.622 3.528 13.187 1.00 70.50 102 LEU A N 1
ATOM 876 C CA . LEU A 1 102 ? -5.039 4.408 14.282 1.00 70.50 102 LEU A CA 1
ATOM 877 C C . LEU A 1 102 ? -6.566 4.426 14.451 1.00 70.50 102 LEU A C 1
ATOM 879 O O . LEU A 1 102 ? -7.060 4.368 15.578 1.00 70.50 102 LEU A O 1
ATOM 883 N N . TRP A 1 103 ? -7.321 4.409 13.352 1.00 68.94 103 TRP A N 1
ATOM 884 C CA . TRP A 1 103 ? -8.780 4.281 13.389 1.00 68.94 103 TRP A CA 1
ATOM 885 C C . TRP A 1 103 ? -9.251 2.905 13.857 1.00 68.94 103 TRP A C 1
ATOM 887 O O . TRP A 1 103 ? -10.168 2.818 14.672 1.00 68.94 103 TRP A O 1
ATOM 897 N N . LEU A 1 104 ? -8.600 1.825 13.424 1.00 63.91 104 LEU A N 1
ATOM 898 C CA . LEU A 1 104 ? -8.900 0.474 13.906 1.00 63.91 104 LEU A CA 1
ATOM 899 C C . LEU A 1 104 ? -8.441 0.272 15.363 1.00 63.91 104 LEU A C 1
ATOM 901 O O . LEU A 1 104 ? -9.106 -0.438 16.126 1.00 63.91 104 LEU A O 1
ATOM 905 N N . ARG A 1 105 ? -7.356 0.937 15.782 1.00 58.12 105 AR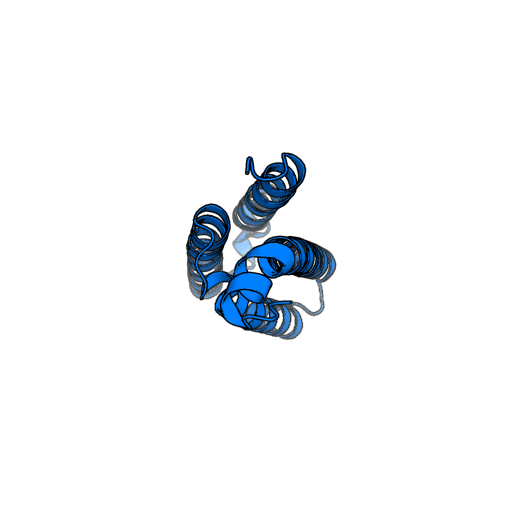G A N 1
ATOM 906 C CA . ARG A 1 105 ? -6.788 0.965 17.142 1.00 58.12 105 ARG A CA 1
ATOM 907 C C . ARG A 1 105 ? -7.785 1.581 18.124 1.00 58.12 105 ARG A C 1
ATOM 909 O O . ARG A 1 105 ? -7.928 1.081 19.236 1.00 58.12 105 ARG A O 1
ATOM 916 N N . GLY A 1 106 ? -8.572 2.563 17.690 1.00 56.03 106 GLY A N 1
ATOM 917 C CA . GLY A 1 106 ? -9.613 3.175 18.516 1.00 56.03 106 GLY A CA 1
ATOM 918 C C . GLY A 1 106 ? -10.628 2.188 19.109 1.00 56.03 106 GLY A C 1
ATOM 919 O O . GLY A 1 106 ? -11.109 2.425 20.210 1.00 56.03 106 GLY A O 1
ATOM 920 N N . GLU A 1 107 ? -10.928 1.064 18.448 1.00 58.28 107 GLU A N 1
ATOM 921 C CA . GLU A 1 107 ? -11.973 0.133 18.909 1.00 58.28 107 GLU A CA 1
ATOM 922 C C . GLU A 1 107 ? -11.463 -1.292 19.165 1.00 58.28 107 GLU A C 1
ATOM 924 O O . GLU A 1 107 ? -11.881 -1.935 20.128 1.00 58.28 107 GLU A O 1
ATOM 929 N N . SER A 1 108 ? -10.530 -1.791 18.347 1.00 52.78 108 SER A N 1
ATOM 930 C CA . SER A 1 108 ? -9.962 -3.135 18.517 1.00 52.78 108 SER A CA 1
ATOM 931 C C . SER A 1 108 ? -8.816 -3.172 19.530 1.00 52.78 108 SER A C 1
ATOM 933 O O . SER A 1 108 ? -8.744 -4.130 20.292 1.00 52.78 108 SER A O 1
ATOM 935 N N . VAL A 1 109 ? -7.996 -2.117 19.634 1.00 50.25 109 VAL A N 1
ATOM 936 C CA . VAL A 1 109 ? -6.958 -1.994 20.677 1.00 50.25 109 VAL A CA 1
ATOM 937 C C . VAL A 1 109 ? -7.562 -1.551 22.011 1.00 50.25 109 VAL A C 1
ATOM 939 O O . VAL A 1 109 ? -7.160 -2.085 23.036 1.00 50.25 109 VAL A O 1
ATOM 942 N N . ARG A 1 110 ? -8.617 -0.720 22.022 1.00 52.31 110 ARG A N 1
ATOM 943 C CA . ARG A 1 110 ? -9.445 -0.491 23.231 1.00 52.31 110 ARG A CA 1
ATOM 944 C C . ARG A 1 110 ? -10.023 -1.794 23.796 1.00 52.31 110 ARG A C 1
ATOM 946 O O . ARG A 1 110 ? -9.950 -2.025 24.997 1.00 52.31 110 ARG A O 1
ATOM 953 N N . ARG A 1 111 ? -10.541 -2.672 22.924 1.00 54.22 111 ARG A N 1
ATOM 954 C CA . ARG A 1 111 ? -11.019 -4.014 23.306 1.00 54.22 111 ARG A CA 1
ATOM 955 C C . ARG A 1 111 ? -9.892 -4.991 23.666 1.00 54.22 111 ARG A C 1
ATOM 957 O O . ARG A 1 111 ? -10.125 -5.884 24.469 1.00 54.22 111 ARG A O 1
ATOM 964 N N . TYR A 1 112 ? -8.702 -4.848 23.079 1.00 46.78 112 TYR A N 1
ATOM 965 C CA . TYR A 1 112 ? -7.540 -5.708 23.341 1.00 46.78 112 TYR A CA 1
ATOM 966 C C . TYR A 1 112 ? -6.832 -5.368 24.658 1.00 46.78 112 TYR A C 1
ATOM 968 O O . TYR A 1 112 ? -6.410 -6.271 25.365 1.00 46.78 112 TYR A O 1
ATOM 976 N N . PHE A 1 113 ? -6.727 -4.081 24.999 1.00 46.22 113 PHE A N 1
ATOM 977 C CA . PHE A 1 113 ? -6.078 -3.624 26.230 1.00 46.22 113 PHE A CA 1
ATOM 978 C C . PHE A 1 113 ? -6.993 -3.607 27.452 1.00 46.22 113 PHE A C 1
ATOM 980 O O . PHE A 1 113 ? -6.492 -3.308 28.527 1.00 46.22 113 PHE A O 1
ATOM 987 N N . GLN A 1 114 ? -8.299 -3.882 27.309 1.00 47.81 114 GLN A N 1
ATOM 988 C CA . GLN A 1 114 ? -9.263 -3.757 28.411 1.00 47.81 114 GLN A CA 1
ATOM 989 C C . GLN A 1 114 ? -9.003 -2.499 29.262 1.00 47.81 114 GLN A C 1
ATOM 991 O O . GLN A 1 114 ? -9.021 -2.561 30.487 1.00 47.81 114 GLN A O 1
ATOM 996 N N . ILE A 1 115 ? -8.759 -1.339 28.633 1.00 44.28 115 ILE A N 1
ATOM 997 C CA . ILE A 1 115 ? -8.822 -0.062 29.361 1.00 44.28 115 ILE A CA 1
ATOM 998 C C . ILE A 1 115 ? -10.308 0.277 29.476 1.00 44.28 115 ILE A C 1
ATOM 1000 O O . ILE A 1 115 ? -10.867 1.099 28.750 1.00 44.28 115 ILE A O 1
ATOM 1004 N N . ILE A 1 116 ? -10.939 -0.528 30.318 1.00 41.06 116 ILE A N 1
ATOM 1005 C CA . ILE A 1 116 ? -12.179 -0.296 31.029 1.00 41.06 116 ILE A CA 1
ATOM 1006 C C . ILE A 1 116 ? -11.895 0.893 31.963 1.00 41.06 116 ILE A C 1
ATOM 1008 O O . ILE A 1 116 ? -10.838 0.935 32.597 1.00 41.06 116 ILE A O 1
ATOM 1012 N N . PRO A 1 117 ? -12.785 1.881 32.045 1.00 42.38 117 PRO A N 1
ATOM 1013 C CA . PRO A 1 117 ? -13.387 2.231 33.314 1.00 42.38 117 PRO A CA 1
ATOM 1014 C C . PRO A 1 117 ? -14.606 1.347 33.565 1.00 42.38 117 PRO A C 1
ATOM 1016 O O . PRO A 1 117 ? -15.374 1.109 32.600 1.00 42.38 117 PRO A O 1
#

Organism: NCBI:txid2056631

Foldseek 3Di:
DDQDPVLVVLLVVLLVLLVCVLCVCVVVVVCVVDDPVRNVVSVVLSVLSVVLSVCLVVLPPCSLVSLQVSLVVVLVCCVVVDPPDDSPSSVSSNVSSVVSSVSSCVPSVCVVVVPDD

pLDDT: mean 70.62, std 11.15, range [41.06, 86.25]

Radius of gyration: 15.93 Å; Cα contacts (8 Å, |Δi|>4): 50; chains: 1; bounding box: 39×21×54 Å

Mean predicted aligned error: 9.18 Å